Protein AF-A0A6S8DNV7-F1 (afdb_monomer_lite)

Sequence (178 aa):
MFSSLCDDELKSIFLWLHGGDILKILNFSKSINKKIKHSSSVNMIIEYAQEERRFKNTIQYNEKQRRNNNSENILDFVPNFTDKEFWIYLLSRVHGSCALKYATEELKSDREIVSIAVRNYAYNLEYAADEFKSDHEIVLIAMKKNGYVLQDASVEAPALFTAIADAALKKLDKFNPQ

Secondary structure (DSSP, 8-state):
--S---HHHHHHHHHHGGGS-HHHHHHHHHHHHHHSTT-HHHHHHHHHHHHHHHHHHHHHHHHHHHHTT----GGGGS-----HHHHHHHHHH--SS-GGGGS-HHHHT-HHHHHHHHHH-GGGGGGS-HHHHT-HHHHHHHHHHTT--EETTEE---HHHHHHHHHHHHHHHTT---

Radius of gyration: 20.17 Å; chains: 1; bounding box: 38×44×68 Å

Organism: NCBI:txid44058

Structure (mmCIF, N/CA/C/O backbone):
data_AF-A0A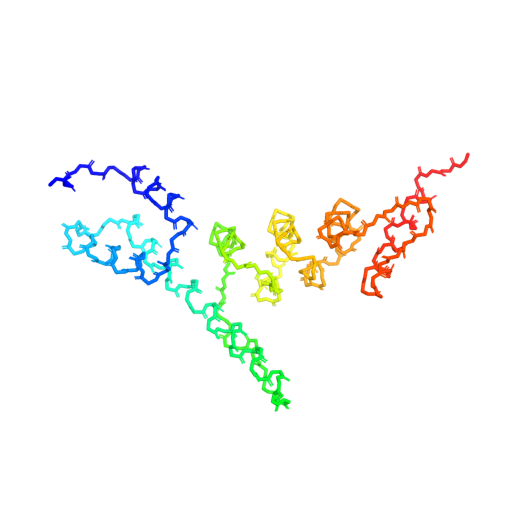6S8DNV7-F1
#
_entry.id   AF-A0A6S8DNV7-F1
#
loop_
_atom_site.group_PDB
_atom_site.id
_atom_site.type_symbol
_atom_site.label_atom_id
_atom_site.label_alt_id
_atom_site.label_comp_id
_atom_site.label_asym_id
_atom_site.label_entity_id
_atom_site.label_seq_id
_atom_site.pdbx_PDB_ins_code
_atom_site.Cartn_x
_atom_site.Cartn_y
_atom_site.Cartn_z
_atom_site.occupancy
_atom_site.B_iso_or_equiv
_atom_site.auth_seq_id
_atom_site.auth_comp_id
_atom_site.auth_asym_id
_atom_site.auth_atom_id
_atom_site.pdbx_PDB_model_num
ATOM 1 N N . MET A 1 1 ? -10.500 21.976 30.565 1.00 38.72 1 MET A N 1
ATOM 2 C CA . MET A 1 1 ? -10.202 22.759 29.349 1.00 38.72 1 MET A CA 1
ATOM 3 C C . MET A 1 1 ? -10.503 22.010 28.037 1.00 38.72 1 MET A C 1
ATOM 5 O O . MET A 1 1 ? -10.033 22.454 27.010 1.00 38.72 1 MET A O 1
ATOM 9 N N . PHE A 1 2 ? -11.301 20.925 28.018 1.00 37.28 2 PHE A N 1
ATOM 10 C CA . PHE A 1 2 ? -11.593 20.169 26.776 1.00 37.28 2 PHE A CA 1
ATOM 11 C C . PHE A 1 2 ? -13.072 19.764 26.642 1.00 37.28 2 PHE A C 1
ATOM 13 O O . PHE A 1 2 ? -13.380 18.685 26.153 1.00 37.28 2 PHE A O 1
ATOM 20 N N . SER A 1 3 ? -14.002 20.588 27.129 1.00 38.78 3 SER A N 1
ATOM 21 C CA . SER A 1 3 ? -15.444 20.288 27.084 1.00 38.78 3 SER A CA 1
ATOM 22 C C . SER A 1 3 ? -16.150 20.810 25.826 1.00 38.78 3 SER A C 1
ATOM 24 O O . SER A 1 3 ? -17.369 20.918 25.836 1.00 38.78 3 SER A O 1
ATOM 26 N N . SER A 1 4 ? -15.420 21.162 24.765 1.00 46.31 4 SER A N 1
ATOM 27 C CA . SER A 1 4 ? -16.026 21.734 23.554 1.00 46.31 4 SER A CA 1
ATOM 28 C C . SER A 1 4 ? -15.326 21.366 22.249 1.00 46.31 4 SER A C 1
ATOM 30 O O . SER A 1 4 ? -15.606 22.019 21.252 1.00 46.31 4 SER A O 1
ATOM 32 N N . LEU A 1 5 ? -14.415 20.382 22.241 1.00 53.88 5 LEU A N 1
ATOM 33 C CA . LEU A 1 5 ? -13.728 20.021 20.999 1.00 53.88 5 LEU A CA 1
ATOM 34 C C . LEU A 1 5 ? -14.752 19.454 20.010 1.00 53.88 5 LEU A C 1
ATOM 36 O O . LEU A 1 5 ? -15.305 18.382 20.269 1.00 53.88 5 LEU A O 1
ATOM 40 N N . CYS A 1 6 ? -15.039 20.179 18.928 1.00 55.44 6 CYS A N 1
ATOM 41 C CA . CYS A 1 6 ? -15.938 19.683 17.887 1.00 55.44 6 CYS A CA 1
ATOM 42 C C . CYS A 1 6 ? -15.230 18.593 17.061 1.00 55.44 6 CYS A C 1
ATOM 44 O O . CYS A 1 6 ? -14.000 18.480 17.078 1.00 55.44 6 CYS A O 1
ATOM 46 N N . ASP A 1 7 ? -15.992 17.767 16.342 1.00 58.31 7 ASP A N 1
ATOM 47 C CA . ASP A 1 7 ? -15.432 16.655 15.562 1.00 58.31 7 ASP A CA 1
ATOM 48 C C . ASP A 1 7 ? -14.376 17.109 14.529 1.00 58.31 7 ASP A C 1
ATOM 50 O O . ASP A 1 7 ? -13.427 16.371 14.259 1.00 58.31 7 ASP A O 1
ATOM 54 N N . ASP A 1 8 ? -14.454 18.347 14.029 1.00 55.44 8 ASP A N 1
ATOM 55 C CA . ASP A 1 8 ? -13.462 18.916 13.105 1.00 55.44 8 ASP A CA 1
ATOM 56 C C . ASP A 1 8 ? -12.142 19.301 13.794 1.00 55.44 8 ASP A C 1
ATOM 58 O O . ASP A 1 8 ? -11.063 19.177 13.205 1.00 55.44 8 ASP A O 1
ATOM 62 N N . GLU A 1 9 ? -12.184 19.697 15.068 1.00 58.50 9 GLU A N 1
ATOM 63 C CA . GLU A 1 9 ? -10.977 19.937 15.865 1.00 58.50 9 GLU A CA 1
ATOM 64 C C . GLU A 1 9 ? -10.287 18.610 16.211 1.00 58.50 9 GLU A C 1
ATOM 66 O O . GLU A 1 9 ? -9.060 18.532 16.189 1.00 58.50 9 GLU A O 1
ATOM 71 N N . LEU A 1 10 ? -11.051 17.534 16.438 1.00 59.94 10 LEU A N 1
ATOM 72 C CA . LEU A 1 10 ? -10.502 16.183 16.612 1.00 59.94 10 LEU A CA 1
ATOM 73 C C . LEU A 1 10 ? -9.906 15.626 15.313 1.00 59.94 10 LEU A C 1
ATOM 75 O O . LEU A 1 10 ? -8.829 15.029 15.363 1.00 59.94 10 LEU A O 1
ATOM 79 N N . LYS A 1 11 ? -10.531 15.878 14.154 1.00 56.91 11 LYS A N 1
ATOM 80 C CA . LYS A 1 11 ? -9.940 15.592 12.833 1.00 56.91 11 LYS A CA 1
ATOM 81 C C . LYS A 1 11 ? -8.667 16.400 12.585 1.00 56.91 11 LYS A C 1
ATOM 83 O O . LYS A 1 11 ? -7.702 15.866 12.051 1.00 56.91 11 LYS A O 1
ATOM 88 N N . SER A 1 12 ? -8.622 17.656 13.020 1.00 55.56 12 SER A N 1
ATOM 89 C CA . SER A 1 12 ? -7.429 18.504 12.903 1.00 55.56 12 SER A CA 1
ATOM 90 C C . SER A 1 12 ? -6.305 18.050 13.840 1.00 55.56 12 SER A C 1
ATOM 92 O O . SER A 1 12 ? -5.139 18.050 13.451 1.00 55.56 12 SER A O 1
ATOM 94 N N . ILE A 1 13 ? -6.638 17.586 15.048 1.00 58.22 13 ILE A N 1
ATOM 95 C CA . ILE A 1 13 ? -5.688 16.945 15.968 1.00 58.22 13 ILE A CA 1
ATOM 96 C C . ILE A 1 13 ? -5.197 15.617 15.383 1.00 58.22 13 ILE A C 1
ATOM 98 O O . ILE A 1 13 ? -4.009 15.330 15.462 1.00 58.22 13 ILE A O 1
ATOM 102 N N . PHE A 1 14 ? -6.069 14.826 14.756 1.00 57.41 14 PHE A N 1
ATOM 103 C CA . PHE A 1 14 ? -5.688 13.618 14.024 1.00 57.41 14 PHE A CA 1
ATOM 104 C C . PHE A 1 14 ? -4.731 13.936 12.867 1.00 57.41 14 PHE A C 1
ATOM 106 O O . PHE A 1 14 ? -3.688 13.289 12.754 1.00 57.41 14 PHE A O 1
ATOM 113 N N . LEU A 1 15 ? -5.017 14.996 12.101 1.00 54.34 15 LEU A N 1
ATOM 114 C CA . LEU A 1 15 ? -4.149 15.492 11.035 1.00 54.34 15 LEU A CA 1
ATOM 115 C C . LEU A 1 15 ? -2.780 15.949 11.569 1.00 54.34 15 LEU A C 1
ATOM 117 O O . LEU A 1 15 ? -1.735 15.620 11.012 1.00 54.34 15 LEU A O 1
ATOM 121 N N . TRP A 1 16 ? -2.771 16.657 12.698 1.00 54.91 16 TRP A N 1
ATOM 122 C CA . TRP A 1 16 ? -1.558 17.104 13.388 1.00 54.91 16 TRP A CA 1
ATOM 123 C C . TRP A 1 16 ? -0.749 15.936 13.979 1.00 54.91 16 TRP A C 1
ATOM 125 O O . TRP A 1 16 ? 0.484 15.941 13.974 1.00 54.91 16 TRP A O 1
ATOM 135 N N . LEU A 1 17 ? -1.431 14.882 14.430 1.00 56.16 17 LEU A N 1
ATOM 136 C CA . LEU A 1 17 ? -0.824 13.649 14.925 1.00 56.16 17 LEU A CA 1
ATOM 137 C C . LEU A 1 17 ? -0.277 12.745 13.808 1.00 56.16 17 L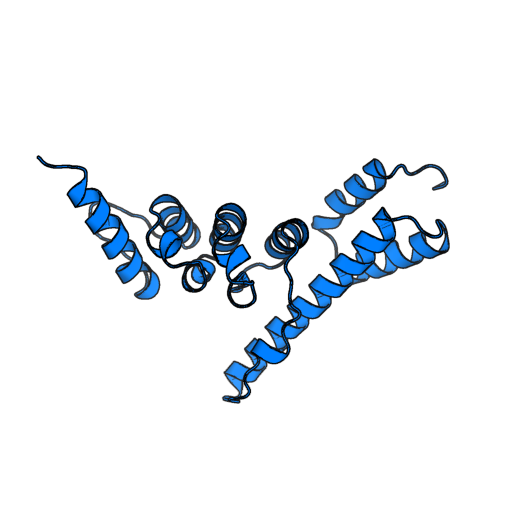EU A C 1
ATOM 139 O O . LEU A 1 17 ? 0.395 11.766 14.136 1.00 56.16 17 LEU A O 1
ATOM 143 N N . HIS A 1 18 ? -0.455 13.062 12.516 1.00 53.03 18 HIS A N 1
ATOM 144 C CA . HIS A 1 18 ? 0.167 12.300 11.421 1.00 53.03 18 HIS A CA 1
ATOM 145 C C . HIS A 1 18 ? 1.704 12.225 11.517 1.00 53.03 18 HIS A C 1
ATOM 147 O O . HIS A 1 18 ? 2.298 11.284 10.986 1.00 53.03 18 HIS A O 1
ATOM 153 N N . GLY A 1 19 ? 2.353 13.124 12.270 1.00 55.84 19 GLY A N 1
ATOM 154 C CA . GLY A 1 19 ? 3.785 13.049 12.601 1.00 55.84 19 GLY A CA 1
ATOM 155 C C . GLY A 1 19 ? 4.138 12.305 13.903 1.00 55.84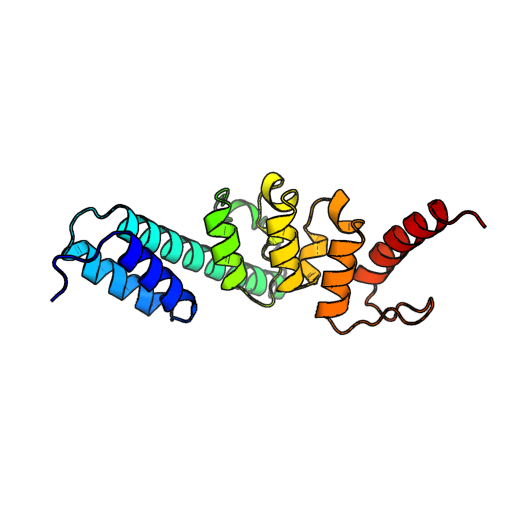 19 GLY A C 1
ATOM 156 O O . GLY A 1 19 ? 5.313 12.184 14.239 1.00 55.84 19 GLY A O 1
ATOM 157 N N . GLY A 1 20 ? 3.152 11.826 14.668 1.00 62.16 20 GLY A N 1
ATOM 158 C CA . GLY A 1 20 ? 3.321 11.323 16.036 1.00 62.16 20 GLY A CA 1
ATOM 159 C C . GLY A 1 20 ? 3.603 9.819 16.165 1.00 62.16 20 GLY A C 1
ATOM 160 O O . GLY A 1 20 ? 3.314 9.011 15.280 1.00 62.16 20 GLY A O 1
ATOM 161 N N . ASP A 1 21 ? 4.157 9.429 17.314 1.00 73.00 21 ASP A N 1
ATOM 162 C CA . ASP A 1 21 ? 4.328 8.034 17.746 1.00 73.00 21 ASP A CA 1
ATOM 163 C C . ASP A 1 21 ? 2.957 7.376 17.995 1.00 73.00 21 ASP A C 1
ATOM 165 O O . ASP A 1 21 ? 2.154 7.876 18.787 1.00 73.00 21 ASP A O 1
ATOM 169 N N . ILE A 1 22 ? 2.702 6.235 17.347 1.00 71.12 22 ILE A N 1
ATOM 170 C CA . ILE A 1 22 ? 1.423 5.512 17.408 1.00 71.12 22 ILE A CA 1
ATOM 171 C C . ILE A 1 22 ? 1.014 5.129 18.838 1.00 71.12 22 ILE A C 1
ATOM 173 O O . ILE A 1 22 ? -0.170 5.146 19.174 1.00 71.12 22 ILE A O 1
ATOM 177 N N . LEU A 1 23 ? 1.979 4.831 19.715 1.00 71.75 23 LEU A N 1
ATOM 178 C CA . LEU A 1 23 ? 1.702 4.504 21.113 1.00 71.75 23 LEU A CA 1
ATOM 179 C C . LEU A 1 23 ? 1.259 5.745 21.885 1.00 71.75 23 LEU A C 1
ATOM 181 O O . LEU A 1 23 ? 0.361 5.658 22.725 1.00 71.75 23 LEU A O 1
ATOM 185 N N . LYS A 1 24 ? 1.838 6.910 21.572 1.00 74.38 24 LYS A N 1
ATOM 186 C CA . LYS A 1 24 ? 1.404 8.189 22.149 1.00 74.38 24 LYS A CA 1
ATOM 187 C C . LYS A 1 24 ? -0.005 8.541 21.684 1.00 74.38 24 LYS A C 1
ATOM 189 O O . LYS A 1 24 ? -0.815 8.923 22.524 1.00 74.38 24 LYS A O 1
ATOM 194 N N . ILE A 1 25 ? -0.314 8.330 20.402 1.00 72.31 25 ILE A N 1
ATOM 195 C CA . ILE A 1 25 ? -1.659 8.529 19.838 1.00 72.31 25 ILE A CA 1
ATOM 196 C C . ILE A 1 25 ? -2.666 7.614 20.543 1.00 72.31 25 ILE A C 1
ATOM 198 O O . ILE A 1 25 ? -3.648 8.101 21.093 1.00 72.31 25 ILE A O 1
ATOM 202 N N . LEU A 1 26 ? -2.393 6.308 20.631 1.00 72.81 26 LEU A N 1
ATOM 203 C CA . LEU A 1 26 ? -3.275 5.350 21.308 1.00 72.81 26 LEU A CA 1
ATOM 204 C C . LEU A 1 26 ? -3.521 5.714 22.776 1.00 72.81 26 LEU A C 1
ATOM 206 O O . LEU A 1 26 ? -4.661 5.669 23.241 1.00 72.81 26 LEU A O 1
ATOM 210 N N . ASN A 1 27 ? -2.467 6.068 23.516 1.00 78.25 27 ASN A N 1
ATOM 211 C CA . ASN A 1 27 ? -2.583 6.437 24.926 1.00 78.25 27 ASN A CA 1
ATOM 212 C C . ASN A 1 27 ? -3.384 7.733 25.106 1.00 78.25 27 ASN A C 1
ATOM 214 O O . ASN A 1 27 ? -4.238 7.815 25.994 1.00 78.25 27 ASN A O 1
ATOM 218 N N . PHE A 1 28 ? -3.145 8.722 24.246 1.00 75.69 28 PHE A N 1
ATOM 219 C CA . PHE A 1 28 ? -3.868 9.987 24.244 1.00 75.69 28 PHE A CA 1
ATOM 220 C C . PHE A 1 28 ? -5.351 9.793 23.901 1.00 75.69 28 PHE A C 1
ATOM 222 O O . PHE A 1 28 ? -6.209 10.187 24.693 1.00 75.69 28 PHE A O 1
ATOM 229 N N . SER A 1 29 ? -5.664 9.099 22.805 1.00 72.62 29 SER A N 1
ATOM 230 C CA . SER A 1 29 ? -7.042 8.836 22.373 1.00 72.62 29 SER A CA 1
ATOM 231 C C . SER A 1 29 ? -7.823 8.022 23.404 1.00 72.62 29 SER A C 1
ATOM 233 O O . SER A 1 29 ? -8.967 8.356 23.702 1.00 72.62 29 SER A O 1
ATOM 235 N N . LYS A 1 30 ? -7.207 7.019 24.051 1.00 76.94 30 LYS A N 1
ATOM 236 C CA . LYS A 1 30 ? -7.836 6.284 25.168 1.00 76.94 30 LYS A CA 1
ATOM 237 C C . LYS A 1 30 ? -8.122 7.183 26.375 1.00 76.94 30 LYS A C 1
ATOM 239 O O . LYS A 1 30 ? -9.176 7.056 27.000 1.00 76.94 30 LYS A O 1
ATOM 244 N N . SER A 1 31 ? -7.202 8.093 26.701 1.00 77.94 31 SER A N 1
ATOM 245 C CA . SER A 1 31 ? -7.374 9.065 27.789 1.00 77.94 31 SER A CA 1
ATOM 246 C C . SER A 1 31 ? -8.522 10.042 27.506 1.00 77.94 31 SER A C 1
ATOM 248 O O . SER A 1 31 ? -9.302 10.348 28.412 1.00 77.94 31 SER A O 1
ATOM 250 N N . ILE A 1 32 ? -8.675 10.479 26.249 1.00 70.44 32 ILE A N 1
ATOM 251 C CA . ILE A 1 32 ? -9.802 11.312 25.807 1.00 70.44 32 ILE A CA 1
ATOM 252 C C . ILE A 1 32 ? -11.113 10.522 25.796 1.00 70.44 32 ILE A C 1
ATOM 254 O O . ILE A 1 32 ? -12.087 11.017 26.355 1.00 70.44 32 ILE A O 1
ATOM 258 N N . ASN A 1 33 ? -11.150 9.296 25.261 1.00 71.06 33 ASN A N 1
ATOM 259 C CA . ASN A 1 33 ? -12.378 8.484 25.184 1.00 71.06 33 ASN A CA 1
ATOM 260 C C . ASN A 1 33 ? -12.988 8.214 26.573 1.00 71.06 33 ASN A C 1
ATOM 262 O O . ASN A 1 33 ? -14.202 8.170 26.751 1.00 71.06 33 ASN A O 1
ATOM 266 N N . LYS A 1 34 ? -12.141 8.099 27.607 1.00 74.25 34 LYS A N 1
ATOM 267 C CA . LYS A 1 34 ? -12.599 7.976 29.001 1.00 74.25 34 LYS A CA 1
ATOM 268 C C . LYS A 1 34 ? -13.325 9.235 29.504 1.00 74.25 34 LYS A C 1
ATOM 270 O O . LYS A 1 34 ? -14.170 9.131 30.391 1.00 74.25 34 LYS A O 1
ATOM 275 N N . LYS A 1 35 ? -12.969 10.412 28.982 1.00 74.19 35 LYS A N 1
ATOM 276 C CA . LYS A 1 35 ? -13.512 11.721 29.385 1.00 74.19 35 LYS A CA 1
ATOM 277 C C . LYS A 1 35 ? -14.705 12.143 28.529 1.00 74.19 35 LYS A C 1
ATOM 279 O O . LYS A 1 35 ? -15.667 12.678 29.067 1.00 74.19 35 LYS A O 1
ATOM 284 N N . ILE A 1 36 ? -14.639 11.889 27.227 1.00 66.06 36 ILE A N 1
ATOM 285 C CA . ILE A 1 36 ? -15.678 12.180 26.238 1.00 66.06 36 ILE A CA 1
ATOM 286 C C . ILE A 1 36 ? -16.229 10.827 25.790 1.00 66.06 36 ILE A C 1
ATOM 288 O O . ILE A 1 36 ? -15.756 10.242 24.817 1.00 66.06 36 ILE A O 1
ATOM 292 N N . LYS A 1 37 ? -17.164 10.279 26.572 1.00 62.16 37 LYS A N 1
ATOM 293 C CA . LYS A 1 37 ? -17.731 8.955 26.298 1.00 62.16 37 LYS A CA 1
ATOM 294 C C . LYS A 1 37 ? -18.395 8.947 24.915 1.00 62.16 37 LYS A C 1
ATOM 296 O O . LYS A 1 37 ? -19.272 9.767 24.667 1.00 62.16 37 LYS A O 1
ATOM 301 N N . HIS A 1 38 ? -18.028 7.975 24.079 1.00 61.47 38 HIS A N 1
ATOM 302 C CA . HIS A 1 38 ? -18.699 7.646 22.812 1.00 61.47 38 HIS A CA 1
ATOM 303 C C . HIS A 1 38 ? -18.592 8.689 21.685 1.00 61.47 38 HIS A C 1
ATOM 305 O O . HIS A 1 38 ? -19.483 8.762 20.844 1.00 61.47 38 HIS A O 1
ATOM 311 N N . SER A 1 39 ? -17.501 9.460 21.604 1.00 69.75 39 SER A N 1
ATOM 312 C CA . SER A 1 39 ? -17.226 10.203 20.363 1.00 69.75 39 SER A CA 1
ATOM 313 C C . SER A 1 39 ? -16.871 9.219 19.241 1.00 69.75 39 SER A C 1
ATOM 315 O O . SER A 1 39 ? -15.869 8.502 19.334 1.00 69.75 39 SER A O 1
ATOM 317 N N . SER A 1 40 ? -17.680 9.198 18.177 1.00 69.12 40 SER A N 1
ATOM 318 C CA . SER A 1 40 ? -17.438 8.389 16.973 1.00 69.12 40 SER A CA 1
ATOM 319 C C . SER A 1 40 ? -16.055 8.664 16.380 1.00 69.12 40 SER A C 1
ATOM 321 O O . SER A 1 40 ? -15.334 7.730 16.036 1.00 69.12 40 SER A O 1
ATOM 323 N N . SER A 1 41 ? -15.635 9.930 16.377 1.00 67.62 41 SER A N 1
ATOM 324 C CA . SER A 1 41 ? -14.313 10.363 15.917 1.00 67.62 41 SER A CA 1
ATOM 325 C C . SER A 1 41 ? -13.178 9.763 16.754 1.00 67.62 41 SER A C 1
ATOM 327 O O . SER A 1 41 ? -12.193 9.269 16.213 1.00 67.62 41 SER A O 1
ATOM 329 N N . VAL A 1 42 ? -13.309 9.740 18.086 1.00 68.62 42 VAL A N 1
ATOM 330 C CA . VAL A 1 42 ? -12.280 9.155 18.968 1.00 68.62 42 VAL A CA 1
ATOM 331 C C . VAL A 1 42 ? -12.200 7.634 18.809 1.00 68.62 42 VAL A C 1
ATOM 333 O O . VAL A 1 42 ? -11.099 7.079 18.844 1.00 68.62 42 VAL A O 1
ATOM 336 N N . ASN A 1 43 ? -13.335 6.958 18.611 1.00 72.81 43 ASN A N 1
ATOM 337 C CA . ASN A 1 43 ? -13.361 5.516 18.354 1.00 72.81 43 ASN A CA 1
ATOM 338 C C . ASN A 1 43 ? -12.673 5.171 17.028 1.00 72.81 43 ASN A C 1
ATOM 340 O O . ASN A 1 43 ? -11.795 4.310 17.027 1.00 72.81 43 ASN A O 1
ATOM 344 N N . MET A 1 44 ? -12.964 5.918 15.959 1.00 70.44 44 MET A N 1
ATOM 345 C CA . MET A 1 44 ? -12.309 5.761 14.657 1.00 70.44 44 MET A CA 1
ATOM 346 C C . MET A 1 44 ? -10.781 5.891 14.768 1.00 70.44 44 MET A C 1
ATOM 348 O O . MET A 1 44 ? -10.045 5.050 14.262 1.00 70.44 44 MET A O 1
ATOM 352 N N . ILE A 1 45 ? -10.275 6.884 15.514 1.00 70.38 45 ILE A N 1
ATOM 353 C CA . ILE A 1 45 ? -8.824 7.056 15.730 1.00 70.38 45 ILE A CA 1
ATOM 354 C C . ILE A 1 45 ? -8.221 5.855 16.470 1.00 70.38 45 ILE A C 1
ATOM 356 O O . ILE A 1 45 ? -7.111 5.416 16.159 1.00 70.38 45 ILE A O 1
ATOM 360 N N . ILE A 1 46 ? -8.920 5.338 17.484 1.00 72.69 46 ILE A N 1
ATOM 361 C CA . ILE A 1 46 ? -8.463 4.168 18.239 1.00 72.69 46 ILE A CA 1
ATOM 362 C C . ILE A 1 46 ? -8.413 2.937 17.330 1.00 72.69 46 ILE A C 1
ATOM 364 O O . ILE A 1 46 ? -7.432 2.197 17.401 1.00 72.69 46 ILE A O 1
ATOM 368 N N . GLU A 1 47 ? -9.432 2.728 16.500 1.00 75.12 47 GLU A N 1
ATOM 369 C CA . GLU A 1 47 ? -9.498 1.633 15.530 1.00 75.12 47 GLU A CA 1
ATOM 370 C C . GLU A 1 47 ? -8.357 1.744 14.512 1.00 75.12 47 GLU A C 1
ATOM 372 O O . GLU A 1 47 ? -7.550 0.823 14.403 1.00 75.12 47 GLU A O 1
ATOM 377 N N . TYR A 1 48 ? -8.173 2.908 13.883 1.00 75.81 48 TYR A N 1
ATOM 378 C CA . TYR A 1 48 ? -7.114 3.129 12.890 1.00 75.81 48 TYR A CA 1
ATOM 379 C C . TYR A 1 48 ? -5.719 2.898 13.479 1.00 75.81 48 TYR A C 1
ATOM 381 O O . TYR A 1 48 ? -4.876 2.240 12.869 1.00 75.81 48 TYR A O 1
ATOM 389 N N . ALA A 1 49 ? -5.465 3.374 14.698 1.00 73.31 49 ALA A N 1
ATOM 390 C CA . ALA A 1 49 ? -4.174 3.171 15.346 1.00 73.31 49 ALA A CA 1
ATOM 391 C C . ALA A 1 49 ? -3.950 1.710 15.796 1.00 73.31 49 ALA A C 1
ATOM 393 O O . ALA A 1 49 ? -2.808 1.250 15.888 1.00 73.31 49 ALA A O 1
ATOM 394 N N . GLN A 1 50 ? -5.012 0.952 16.084 1.00 77.94 50 GLN A N 1
ATOM 395 C CA . GLN A 1 50 ? -4.897 -0.489 16.327 1.00 77.94 50 GLN A CA 1
ATOM 396 C C . GLN A 1 50 ? -4.585 -1.244 15.036 1.00 77.94 50 GLN A C 1
ATOM 398 O O . GLN A 1 50 ? -3.696 -2.100 15.040 1.00 77.94 50 GLN A O 1
ATOM 403 N N . GLU A 1 51 ? -5.261 -0.896 13.946 1.00 76.31 51 GLU A N 1
ATOM 404 C CA . GLU A 1 51 ? -5.057 -1.511 12.640 1.00 76.31 51 GLU A CA 1
ATOM 405 C C . GLU A 1 51 ? -3.673 -1.187 12.054 1.00 76.31 51 GLU A C 1
ATOM 407 O O . GLU A 1 51 ? -2.972 -2.101 11.619 1.00 76.31 51 GLU A O 1
ATOM 412 N N . GLU A 1 52 ? -3.179 0.055 12.162 1.00 75.81 52 GLU A N 1
ATOM 413 C CA . GLU A 1 52 ? -1.798 0.398 11.769 1.00 75.81 52 GLU A CA 1
ATOM 414 C C . GLU A 1 52 ? -0.778 -0.429 12.575 1.00 75.81 52 GLU A C 1
ATOM 416 O O . GLU A 1 52 ? 0.201 -0.939 12.019 1.00 75.81 52 GLU A O 1
ATOM 421 N N . ARG A 1 53 ? -1.002 -0.622 13.884 1.00 78.19 53 ARG A N 1
ATOM 422 C CA . ARG A 1 53 ? -0.128 -1.463 14.718 1.00 78.19 53 ARG A CA 1
ATOM 423 C C . ARG A 1 53 ? -0.149 -2.924 14.268 1.00 78.19 53 ARG A C 1
ATOM 425 O O . ARG A 1 53 ? 0.914 -3.543 14.199 1.00 78.19 53 ARG A O 1
ATOM 432 N N . ARG A 1 54 ? -1.332 -3.479 13.987 1.00 77.25 54 ARG A N 1
ATOM 433 C CA . ARG A 1 54 ? -1.484 -4.851 13.476 1.00 77.25 54 ARG A CA 1
ATOM 434 C C . ARG A 1 54 ? -0.743 -5.012 12.155 1.00 77.25 54 ARG A C 1
ATOM 436 O O . ARG A 1 54 ? 0.091 -5.904 12.049 1.00 77.25 54 ARG A O 1
ATOM 443 N N . PHE A 1 55 ? -0.950 -4.093 11.217 1.00 76.50 55 PHE A N 1
ATOM 444 C CA . PHE A 1 55 ? -0.295 -4.109 9.914 1.00 76.50 55 PHE A CA 1
ATOM 445 C C . PHE A 1 55 ? 1.236 -4.074 10.015 1.00 76.50 55 PHE A C 1
ATOM 447 O O . PHE A 1 55 ? 1.920 -4.892 9.398 1.00 76.50 55 PHE A O 1
ATOM 454 N N . LYS A 1 56 ? 1.797 -3.181 10.844 1.00 77.38 56 LYS A N 1
ATOM 455 C CA . LYS A 1 56 ? 3.253 -3.107 11.061 1.00 77.38 56 LYS A CA 1
ATOM 456 C C . LYS A 1 56 ? 3.821 -4.397 11.648 1.00 77.38 56 LYS A C 1
ATOM 458 O O . LYS A 1 56 ? 4.873 -4.851 11.202 1.00 77.38 56 LYS A O 1
ATOM 463 N N . ASN A 1 57 ? 3.119 -5.004 12.605 1.00 78.88 57 ASN A N 1
ATOM 464 C CA . ASN A 1 57 ? 3.521 -6.294 13.163 1.00 78.88 57 ASN A CA 1
ATOM 465 C C . ASN A 1 57 ? 3.505 -7.393 12.092 1.00 78.88 57 ASN A C 1
ATOM 467 O O . ASN A 1 57 ? 4.433 -8.199 12.050 1.00 78.88 57 ASN A O 1
ATOM 471 N N . THR A 1 58 ? 2.498 -7.400 11.214 1.00 74.50 58 THR A N 1
ATOM 472 C CA . THR A 1 58 ? 2.417 -8.336 10.087 1.00 74.50 58 THR A CA 1
ATOM 473 C C . THR A 1 58 ? 3.599 -8.157 9.137 1.00 74.50 58 THR A C 1
ATOM 475 O O . THR A 1 58 ? 4.286 -9.132 8.848 1.00 74.50 58 THR A O 1
ATOM 478 N N . ILE A 1 59 ? 3.924 -6.926 8.719 1.00 75.12 59 ILE A N 1
ATOM 479 C CA . ILE A 1 59 ? 5.111 -6.670 7.880 1.00 75.12 59 ILE A CA 1
ATOM 480 C C . ILE A 1 59 ? 6.381 -7.184 8.564 1.00 75.12 59 ILE A C 1
ATOM 482 O O . ILE A 1 59 ? 7.137 -7.945 7.961 1.00 75.12 59 ILE A O 1
ATOM 486 N N . GLN A 1 60 ? 6.597 -6.810 9.826 1.00 77.31 60 GLN A N 1
ATOM 487 C CA . GLN A 1 60 ? 7.796 -7.189 10.571 1.00 77.31 60 GLN A CA 1
ATOM 488 C C . GLN A 1 60 ? 7.924 -8.711 10.722 1.00 77.31 60 GLN A C 1
ATOM 490 O O . GLN A 1 60 ? 9.013 -9.269 10.561 1.00 77.31 60 GLN A O 1
ATOM 495 N N . TYR A 1 61 ? 6.818 -9.391 11.031 1.00 72.94 61 TYR A N 1
ATOM 496 C CA . TYR A 1 61 ? 6.771 -10.846 11.105 1.00 72.94 61 TYR A CA 1
ATOM 497 C C . TYR A 1 61 ? 7.146 -11.466 9.754 1.00 72.94 61 TYR A C 1
ATOM 499 O O . TYR A 1 61 ? 8.021 -12.328 9.697 1.00 72.94 61 TYR A O 1
ATOM 507 N N . ASN A 1 62 ? 6.583 -10.961 8.657 1.00 67.81 62 ASN A N 1
ATOM 508 C CA . ASN A 1 62 ? 6.806 -11.492 7.312 1.00 67.81 62 ASN A CA 1
ATOM 509 C C . ASN A 1 62 ? 8.247 -11.305 6.837 1.00 67.81 62 ASN A C 1
ATOM 511 O O . ASN A 1 62 ? 8.835 -12.217 6.252 1.00 67.81 62 ASN A O 1
ATOM 515 N N . GLU A 1 63 ? 8.846 -10.148 7.117 1.00 70.44 63 GLU A N 1
ATOM 516 C CA . GLU A 1 63 ? 10.261 -9.896 6.840 1.00 70.44 63 GLU A CA 1
ATOM 517 C C . GLU A 1 63 ? 11.170 -10.840 7.634 1.00 70.44 63 GLU A C 1
ATOM 519 O O . GLU A 1 63 ? 12.157 -11.349 7.096 1.00 70.44 63 GLU A O 1
ATOM 524 N N . LYS A 1 64 ? 10.819 -11.132 8.893 1.00 71.50 64 LYS A N 1
ATOM 525 C CA . LYS A 1 64 ? 11.543 -12.101 9.723 1.00 71.50 64 LYS A CA 1
ATOM 526 C C . LYS A 1 64 ? 11.403 -13.529 9.185 1.00 71.50 64 LYS A C 1
ATOM 528 O O . LYS A 1 64 ? 12.397 -14.245 9.144 1.00 71.50 64 LYS A O 1
ATOM 533 N N . GLN A 1 65 ? 10.215 -13.934 8.732 1.00 65.50 65 GLN A N 1
ATOM 534 C CA . GLN A 1 65 ? 10.003 -15.279 8.184 1.00 65.50 65 GLN A CA 1
ATOM 535 C C . GLN A 1 65 ? 10.685 -15.486 6.828 1.00 65.50 65 GLN A C 1
ATOM 537 O O . GLN A 1 65 ? 11.271 -16.545 6.609 1.00 65.50 65 GLN A O 1
ATOM 542 N N . ARG A 1 66 ? 10.724 -14.464 5.955 1.00 61.16 66 ARG A N 1
ATOM 543 C CA . ARG A 1 66 ? 11.521 -14.514 4.712 1.00 61.16 66 ARG A CA 1
ATOM 544 C C . ARG A 1 66 ? 13.002 -14.762 4.984 1.00 61.16 66 ARG A C 1
ATOM 546 O O . ARG A 1 66 ? 13.637 -15.476 4.220 1.00 61.16 66 ARG A O 1
ATOM 553 N N . ARG A 1 67 ? 13.550 -14.197 6.065 1.00 61.25 67 ARG A N 1
ATOM 554 C CA . ARG A 1 67 ? 14.940 -14.457 6.481 1.00 61.25 67 ARG A CA 1
ATOM 555 C C . ARG A 1 67 ? 15.152 -15.887 6.988 1.00 61.25 67 ARG A C 1
ATOM 557 O O . ARG A 1 67 ? 16.281 -16.360 6.966 1.00 61.25 67 ARG A O 1
ATOM 564 N N . ASN A 1 68 ? 14.084 -16.568 7.400 1.00 64.81 68 ASN A N 1
ATOM 565 C CA . ASN A 1 68 ? 14.126 -17.897 8.004 1.00 64.81 68 ASN A CA 1
ATOM 566 C C . ASN A 1 68 ? 13.659 -19.028 7.060 1.00 64.81 68 ASN A C 1
ATOM 568 O O . ASN A 1 68 ? 13.536 -20.157 7.521 1.00 64.81 68 ASN A O 1
ATOM 572 N N . ASN A 1 69 ? 13.408 -18.762 5.766 1.00 58.25 69 ASN A N 1
ATOM 573 C CA . ASN A 1 69 ? 12.948 -19.751 4.768 1.00 58.25 69 ASN A CA 1
ATOM 574 C C . ASN A 1 69 ? 11.701 -20.569 5.176 1.00 58.25 69 ASN A C 1
ATOM 576 O O . ASN A 1 69 ? 11.524 -21.701 4.729 1.00 58.25 69 ASN A O 1
ATOM 580 N N . ASN A 1 70 ? 10.812 -20.003 5.996 1.00 57.91 70 ASN A N 1
ATOM 581 C CA . ASN A 1 70 ? 9.560 -20.669 6.358 1.00 57.91 70 ASN A CA 1
ATOM 582 C C . ASN A 1 70 ? 8.488 -20.453 5.276 1.00 57.91 70 ASN A C 1
ATOM 584 O O . ASN A 1 70 ? 8.268 -19.325 4.834 1.00 57.91 70 ASN A O 1
ATOM 588 N N . SER A 1 71 ? 7.830 -21.538 4.856 1.00 52.78 71 SER A N 1
ATOM 589 C CA . SER A 1 71 ? 6.901 -21.605 3.715 1.00 52.78 71 SER A CA 1
ATOM 590 C C . SER A 1 71 ? 5.414 -21.509 4.082 1.00 52.78 71 SER A C 1
ATOM 592 O O . SER A 1 71 ? 4.561 -21.822 3.253 1.00 52.78 71 SER A O 1
ATOM 594 N N . GLU A 1 72 ? 5.070 -21.089 5.302 1.00 57.38 72 GLU A N 1
ATOM 595 C CA . GLU A 1 72 ? 3.664 -20.895 5.677 1.00 57.38 72 GLU A CA 1
ATOM 596 C C . GLU A 1 72 ? 3.026 -19.771 4.841 1.00 57.38 72 GLU A C 1
ATOM 598 O O . GLU A 1 72 ? 3.640 -18.725 4.605 1.00 57.38 72 GLU A O 1
ATOM 603 N N . ASN A 1 73 ? 1.789 -19.988 4.371 1.00 54.62 73 ASN A N 1
ATOM 604 C CA . ASN A 1 73 ? 1.041 -19.007 3.585 1.00 54.62 73 ASN A CA 1
ATOM 605 C C . ASN A 1 73 ? 0.559 -17.864 4.486 1.00 54.62 73 ASN A C 1
ATOM 607 O O . ASN A 1 73 ? -0.553 -17.824 4.996 1.00 54.62 73 ASN A O 1
ATOM 611 N N . ILE A 1 74 ? 1.461 -16.917 4.685 1.00 51.94 74 ILE A N 1
ATOM 612 C CA . ILE A 1 74 ? 1.321 -15.738 5.533 1.00 51.94 74 ILE A CA 1
ATOM 613 C C . ILE A 1 74 ? 0.088 -14.873 5.202 1.00 51.94 74 ILE A C 1
ATOM 615 O O . ILE A 1 74 ? -0.371 -14.123 6.066 1.00 51.94 74 ILE A O 1
ATOM 619 N N . LEU A 1 75 ? -0.436 -14.941 3.971 1.00 52.94 75 LEU A N 1
ATOM 620 C CA . LEU A 1 75 ? -1.576 -14.128 3.535 1.00 52.94 75 LEU A CA 1
ATOM 621 C C . LEU A 1 75 ? -2.849 -14.409 4.347 1.00 52.94 75 LEU A C 1
ATOM 623 O O . LEU A 1 75 ? -3.656 -13.500 4.514 1.00 52.94 75 LEU A O 1
ATOM 627 N N . ASP A 1 76 ? -2.973 -15.599 4.937 1.00 54.72 76 ASP A N 1
ATOM 628 C CA . ASP A 1 76 ? -4.131 -15.992 5.748 1.00 54.72 76 ASP A CA 1
ATOM 629 C C . ASP A 1 76 ? -4.219 -15.222 7.084 1.00 54.72 76 ASP A C 1
ATOM 631 O O . ASP A 1 76 ? -5.283 -15.145 7.697 1.00 54.72 76 ASP A O 1
ATOM 635 N N . PHE A 1 77 ? -3.114 -14.611 7.534 1.00 55.91 77 PHE A N 1
ATOM 636 C CA . PHE A 1 77 ? -3.044 -13.831 8.779 1.00 55.91 77 PHE A CA 1
ATOM 637 C C . PHE A 1 77 ? -3.133 -12.317 8.561 1.00 55.91 77 PHE A C 1
ATOM 639 O O . PHE A 1 77 ? -3.024 -11.543 9.518 1.00 55.91 77 PHE A O 1
ATOM 646 N N . VAL A 1 78 ? -3.288 -11.875 7.313 1.00 57.94 78 VAL A N 1
ATOM 647 C CA . VAL A 1 78 ? -3.407 -10.458 6.975 1.00 57.94 78 VAL A CA 1
ATOM 648 C C . VAL A 1 78 ? -4.864 -10.047 7.198 1.00 57.94 78 VAL A C 1
ATOM 650 O O . VAL A 1 78 ? -5.751 -10.605 6.552 1.00 57.94 78 VAL A O 1
ATOM 653 N N . PRO A 1 79 ? -5.151 -9.090 8.098 1.00 62.91 79 PRO A N 1
ATOM 654 C CA . PRO A 1 79 ? -6.505 -8.570 8.229 1.00 62.91 79 PRO A CA 1
ATOM 655 C C . PRO A 1 79 ? -6.975 -7.997 6.886 1.00 62.91 79 PRO A C 1
ATOM 657 O O . PRO A 1 79 ? -6.205 -7.342 6.184 1.00 62.91 79 PRO A O 1
ATOM 660 N N . ASN A 1 80 ? -8.230 -8.249 6.513 1.00 68.00 80 ASN A N 1
ATOM 661 C CA . ASN A 1 80 ? -8.790 -7.703 5.281 1.00 68.00 80 ASN A CA 1
ATOM 662 C C . ASN A 1 80 ? -9.072 -6.204 5.464 1.00 68.00 80 ASN A C 1
ATOM 664 O O . ASN A 1 80 ? -10.084 -5.822 6.051 1.00 68.00 80 ASN A O 1
ATOM 668 N N . PHE A 1 81 ? -8.162 -5.360 4.984 1.00 70.88 81 PHE A N 1
ATOM 669 C CA . PHE A 1 81 ? -8.318 -3.910 4.999 1.00 70.88 81 PHE A CA 1
ATOM 670 C C . PHE A 1 81 ? -8.953 -3.462 3.681 1.00 70.88 81 PHE A C 1
ATOM 672 O O . PHE A 1 81 ? -8.274 -3.454 2.658 1.00 70.88 81 PHE A O 1
ATOM 679 N N . THR A 1 82 ? -10.228 -3.078 3.689 1.00 71.56 82 THR A N 1
ATOM 680 C CA . THR A 1 82 ? -10.933 -2.586 2.485 1.00 71.56 82 THR A CA 1
ATOM 681 C C . THR A 1 82 ? -11.155 -1.076 2.486 1.00 71.56 82 THR A C 1
ATOM 683 O O . THR A 1 82 ? -11.459 -0.502 1.448 1.00 71.56 82 THR A O 1
ATOM 686 N N . ASP A 1 83 ? -11.012 -0.417 3.636 1.00 81.62 83 ASP A N 1
ATOM 687 C CA . ASP A 1 83 ? -11.288 1.013 3.775 1.00 81.62 83 ASP A CA 1
ATOM 688 C C . ASP A 1 83 ? -10.218 1.862 3.068 1.00 81.62 83 ASP A C 1
ATOM 690 O O . ASP A 1 83 ? -9.044 1.871 3.448 1.00 81.62 83 ASP A O 1
ATOM 694 N N . LYS A 1 84 ? -10.636 2.591 2.031 1.00 82.44 84 LYS A N 1
ATOM 695 C CA . LYS A 1 84 ? -9.754 3.431 1.218 1.00 82.44 84 LYS A CA 1
ATOM 696 C C . LYS A 1 84 ? -9.107 4.565 2.023 1.00 82.44 84 LYS A C 1
ATOM 698 O O . LYS A 1 84 ? -7.917 4.825 1.840 1.00 82.44 84 LYS A O 1
ATOM 703 N N . GLU A 1 85 ? -9.844 5.229 2.914 1.00 80.25 85 GLU A N 1
ATOM 704 C CA . GLU A 1 85 ? -9.303 6.316 3.743 1.00 80.25 85 GLU A CA 1
ATOM 705 C C . GLU A 1 85 ? -8.245 5.786 4.711 1.00 80.25 85 GLU A C 1
ATOM 707 O O . GLU A 1 85 ? -7.177 6.389 4.866 1.00 80.25 85 GLU A O 1
ATOM 712 N N . PHE A 1 86 ? -8.501 4.622 5.313 1.00 79.19 86 PHE A N 1
ATOM 713 C CA . PHE A 1 86 ? -7.513 3.927 6.126 1.00 79.19 86 PHE A CA 1
ATOM 714 C C . PHE A 1 86 ? -6.267 3.568 5.310 1.00 79.19 86 PHE A C 1
ATOM 716 O O . PHE A 1 86 ? -5.153 3.735 5.803 1.00 79.19 86 PHE A O 1
ATOM 723 N N . TRP A 1 87 ? -6.413 3.131 4.056 1.00 83.69 87 TRP A N 1
ATOM 724 C CA . TRP A 1 87 ? -5.265 2.842 3.193 1.00 83.69 87 TRP A CA 1
ATOM 725 C C . TRP A 1 87 ? -4.451 4.082 2.834 1.00 83.69 87 TRP A C 1
ATOM 727 O O . TRP A 1 87 ? -3.222 4.035 2.897 1.00 83.69 87 TRP A O 1
ATOM 737 N N . ILE A 1 88 ? -5.098 5.207 2.525 1.00 82.88 88 ILE A N 1
ATOM 738 C CA . ILE A 1 88 ? -4.407 6.488 2.314 1.00 82.88 88 ILE A CA 1
ATOM 739 C C . ILE A 1 88 ? -3.627 6.875 3.578 1.00 82.88 88 ILE A C 1
ATOM 741 O O . ILE A 1 88 ? -2.432 7.189 3.508 1.00 82.88 88 ILE A O 1
ATOM 745 N N . TYR A 1 89 ? -4.272 6.782 4.744 1.00 79.81 89 TYR A N 1
ATOM 746 C CA . TYR A 1 89 ? -3.637 7.006 6.040 1.00 79.81 89 TYR A CA 1
ATOM 747 C C . TYR A 1 89 ? -2.431 6.081 6.253 1.00 79.81 89 TYR A C 1
ATOM 749 O O . TYR A 1 89 ? -1.334 6.552 6.560 1.00 79.81 89 TYR A O 1
ATOM 757 N N . LEU A 1 90 ? -2.602 4.778 6.043 1.00 80.31 90 LEU A N 1
ATOM 758 C CA . LEU A 1 90 ? -1.575 3.763 6.247 1.00 80.31 90 LEU A CA 1
ATOM 759 C C . LEU A 1 90 ? -0.360 4.008 5.349 1.00 80.31 90 LEU A C 1
ATOM 761 O O . LEU A 1 90 ? 0.780 3.963 5.818 1.00 80.31 90 LEU A O 1
ATOM 765 N N . LEU A 1 91 ? -0.594 4.322 4.075 1.00 84.19 91 LEU A N 1
ATOM 766 C CA . LEU A 1 91 ? 0.467 4.615 3.118 1.00 84.19 91 LEU A CA 1
ATOM 767 C C . LEU A 1 91 ? 1.256 5.867 3.515 1.00 84.19 91 LEU A C 1
ATOM 769 O O . LEU A 1 91 ? 2.472 5.878 3.351 1.00 84.19 91 LEU A O 1
ATOM 773 N N . SER A 1 92 ? 0.621 6.884 4.108 1.00 79.25 92 SER A N 1
ATOM 774 C CA . SER A 1 92 ? 1.334 8.063 4.631 1.00 79.25 92 SER A CA 1
ATOM 775 C C . SER A 1 92 ? 2.284 7.752 5.802 1.00 79.25 92 SER A C 1
ATOM 777 O O . SER A 1 92 ? 3.167 8.549 6.109 1.00 79.25 92 SER A O 1
ATOM 779 N N . ARG A 1 93 ? 2.107 6.599 6.459 1.00 74.38 93 ARG A N 1
ATOM 780 C CA . ARG A 1 93 ? 2.798 6.202 7.697 1.00 74.38 93 ARG A CA 1
ATOM 781 C C . ARG A 1 93 ? 3.821 5.093 7.498 1.00 74.38 93 ARG A C 1
ATOM 783 O O . ARG A 1 93 ? 4.736 4.934 8.310 1.00 74.38 93 ARG A O 1
ATOM 790 N N . VAL A 1 94 ? 3.631 4.283 6.464 1.00 72.81 94 VAL A N 1
ATOM 791 C CA . VAL A 1 94 ? 4.474 3.136 6.148 1.00 72.81 94 VAL A CA 1
ATOM 792 C C . VAL A 1 94 ? 5.318 3.480 4.926 1.00 72.81 94 VAL A C 1
ATOM 794 O O . VAL A 1 94 ? 4.843 3.498 3.794 1.00 72.81 94 VAL A O 1
ATOM 797 N N . HIS A 1 95 ? 6.605 3.727 5.160 1.00 75.00 95 HIS A N 1
ATOM 798 C CA . HIS A 1 95 ? 7.572 4.018 4.106 1.00 75.00 95 HIS A CA 1
ATOM 799 C C . HIS A 1 95 ? 8.502 2.831 3.869 1.00 75.00 95 HIS A C 1
ATOM 801 O O . HIS A 1 95 ? 8.786 2.062 4.786 1.00 75.00 95 HIS A O 1
ATOM 807 N N . GLY A 1 96 ? 8.995 2.698 2.637 1.00 73.94 96 GLY A N 1
ATOM 808 C CA . GLY A 1 96 ? 10.033 1.717 2.311 1.00 73.94 96 GLY A CA 1
ATOM 809 C C . GLY A 1 96 ? 9.583 0.254 2.329 1.00 73.94 96 GLY A C 1
ATOM 810 O O . GLY A 1 96 ? 10.432 -0.624 2.410 1.00 73.94 96 GLY A O 1
ATOM 811 N N . SER A 1 97 ? 8.276 -0.021 2.265 1.00 79.38 97 SER A N 1
ATOM 812 C CA . SER A 1 97 ? 7.749 -1.387 2.183 1.00 79.38 97 SER A CA 1
ATOM 813 C C . SER A 1 97 ? 6.680 -1.523 1.097 1.00 79.38 97 SER A C 1
ATOM 815 O O . SER A 1 97 ? 6.041 -0.545 0.692 1.00 79.38 97 SER A O 1
ATOM 817 N N . CYS A 1 98 ? 6.488 -2.751 0.610 1.00 84.06 98 CYS A N 1
ATOM 818 C CA . CYS A 1 98 ? 5.488 -3.083 -0.405 1.00 84.06 98 CYS A CA 1
ATOM 819 C C . CYS A 1 98 ? 4.105 -3.290 0.228 1.00 84.06 98 CYS A C 1
ATOM 821 O O . CYS A 1 98 ? 3.598 -4.411 0.270 1.00 84.06 98 CYS A O 1
ATOM 823 N N . ALA A 1 99 ? 3.510 -2.221 0.757 1.00 84.56 99 ALA A N 1
ATOM 824 C CA . ALA A 1 99 ? 2.206 -2.259 1.411 1.00 84.56 99 ALA A CA 1
ATOM 825 C C . ALA A 1 99 ? 1.088 -2.819 0.505 1.00 84.56 99 ALA A C 1
ATOM 827 O O . ALA A 1 99 ? 0.255 -3.582 0.994 1.00 84.56 99 ALA A O 1
ATOM 828 N N . LEU A 1 100 ? 1.119 -2.542 -0.809 1.00 88.12 100 LEU A N 1
ATOM 829 C CA . LEU A 1 100 ? 0.130 -3.058 -1.773 1.00 88.12 100 LEU A CA 1
ATOM 830 C C . LEU A 1 100 ? 0.079 -4.584 -1.851 1.00 88.12 100 LEU A C 1
ATOM 832 O O . LEU A 1 100 ? -0.945 -5.138 -2.240 1.00 88.12 100 LEU A O 1
ATOM 836 N N . LYS A 1 101 ? 1.140 -5.286 -1.438 1.00 85.94 101 LYS A N 1
ATOM 837 C CA . LYS A 1 101 ? 1.139 -6.752 -1.360 1.00 85.94 101 LYS A CA 1
ATOM 838 C C . LYS A 1 101 ? -0.025 -7.294 -0.523 1.00 85.94 101 LYS A C 1
ATOM 840 O O . LYS A 1 101 ? -0.509 -8.390 -0.789 1.00 85.94 101 LYS A O 1
ATOM 845 N N . TYR A 1 102 ? -0.429 -6.534 0.489 1.00 82.69 102 TYR A N 1
ATOM 846 C CA . TYR A 1 102 ? -1.440 -6.898 1.477 1.00 82.69 102 TYR A CA 1
ATOM 847 C C . TYR A 1 102 ? -2.812 -6.278 1.192 1.00 82.69 102 TYR A C 1
ATOM 849 O O . TYR A 1 102 ? -3.750 -6.510 1.948 1.00 82.69 102 TYR A O 1
ATOM 857 N N . ALA A 1 103 ? -2.916 -5.459 0.146 1.00 85.06 103 ALA A N 1
ATOM 858 C CA . ALA A 1 103 ? -4.168 -4.848 -0.261 1.00 85.06 103 ALA A CA 1
ATOM 859 C C . ALA A 1 103 ? -5.062 -5.863 -0.986 1.00 85.06 103 ALA A C 1
ATOM 861 O O . ALA A 1 103 ? -4.578 -6.836 -1.572 1.00 85.06 103 ALA A O 1
ATOM 862 N N . THR A 1 104 ? -6.370 -5.618 -0.966 1.00 88.19 104 THR A N 1
ATOM 863 C CA . THR A 1 104 ? -7.319 -6.359 -1.799 1.00 88.19 104 THR A CA 1
ATOM 864 C C . THR A 1 104 ? -7.103 -6.046 -3.277 1.00 88.19 104 THR A C 1
ATOM 866 O O . THR A 1 104 ? -6.516 -5.023 -3.631 1.00 88.19 104 THR A O 1
ATOM 869 N N . GLU A 1 105 ? -7.612 -6.905 -4.158 1.00 89.19 105 GLU A N 1
ATOM 870 C CA . GLU A 1 105 ? -7.544 -6.666 -5.606 1.00 89.19 105 GLU A CA 1
ATOM 871 C C . GLU A 1 105 ? -8.248 -5.364 -6.021 1.00 89.19 105 GLU A C 1
ATOM 873 O O . GLU A 1 105 ? -7.772 -4.668 -6.914 1.00 89.19 105 GLU A O 1
ATOM 878 N N . GLU A 1 106 ? -9.321 -4.980 -5.320 1.00 91.25 106 GLU A N 1
ATOM 879 C CA . GLU A 1 106 ? -10.0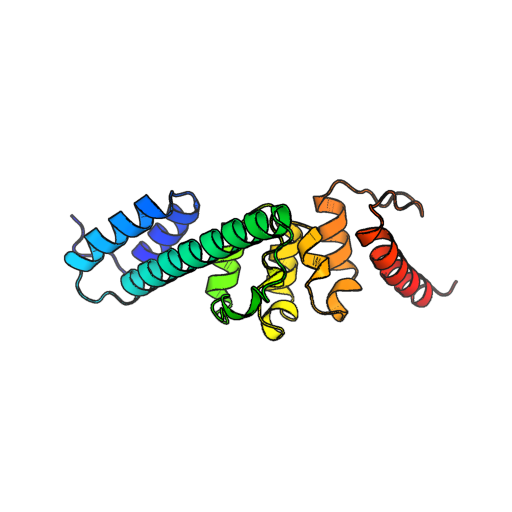12 -3.701 -5.526 1.00 91.25 106 GLU A CA 1
ATOM 880 C C . GLU A 1 106 ? -9.080 -2.509 -5.270 1.00 91.25 106 GLU A C 1
ATOM 882 O O . GLU A 1 106 ? -8.963 -1.618 -6.104 1.00 91.25 106 GLU A O 1
ATOM 887 N N . LEU A 1 107 ? -8.333 -2.529 -4.165 1.00 91.44 107 LEU A N 1
ATOM 888 C CA . LEU A 1 107 ? -7.408 -1.454 -3.805 1.00 91.44 107 LEU A CA 1
ATOM 889 C C . LEU A 1 107 ? -6.124 -1.459 -4.642 1.00 91.44 107 LEU A C 1
ATOM 891 O O . LEU A 1 107 ? -5.572 -0.397 -4.925 1.00 91.44 107 LEU A O 1
ATOM 895 N N . LYS A 1 108 ? -5.655 -2.635 -5.079 1.00 92.94 108 LYS A N 1
ATOM 896 C CA . LYS A 1 108 ? -4.577 -2.755 -6.080 1.00 92.94 108 LYS A CA 1
ATOM 897 C C . LYS A 1 108 ? -4.994 -2.220 -7.451 1.00 92.94 108 LYS A C 1
ATOM 899 O O . LYS A 1 108 ? -4.118 -1.899 -8.255 1.00 92.94 108 LYS A O 1
ATOM 904 N N . SER A 1 109 ? -6.302 -2.139 -7.694 1.00 93.88 109 SER A N 1
ATOM 905 C CA . SER A 1 109 ? -6.918 -1.562 -8.890 1.00 93.88 109 SER A CA 1
ATOM 906 C C . SER A 1 109 ? -7.415 -0.121 -8.663 1.00 93.88 109 SER A C 1
ATOM 908 O O . SER A 1 109 ? -7.952 0.501 -9.576 1.00 93.88 109 SER A O 1
ATOM 910 N N . ASP A 1 110 ? -7.196 0.464 -7.480 1.00 95.19 110 ASP A N 1
ATOM 911 C CA . ASP A 1 110 ? -7.495 1.872 -7.224 1.00 95.19 110 ASP A CA 1
ATOM 912 C C . ASP A 1 110 ? -6.278 2.739 -7.578 1.00 95.19 110 ASP A C 1
ATOM 914 O O . ASP A 1 110 ? -5.222 2.691 -6.941 1.00 95.19 110 ASP A O 1
ATOM 918 N N . ARG A 1 111 ? -6.438 3.574 -8.609 1.00 93.88 111 ARG A N 1
ATOM 919 C CA . ARG A 1 111 ? -5.370 4.432 -9.139 1.00 93.88 111 ARG A CA 1
ATOM 920 C C . ARG A 1 111 ? -4.762 5.363 -8.090 1.00 93.88 111 ARG A C 1
ATOM 922 O O . ARG A 1 111 ? -3.558 5.616 -8.124 1.00 93.88 111 ARG A O 1
ATOM 929 N N . GLU A 1 112 ? -5.574 5.908 -7.189 1.00 93.88 112 GLU A N 1
ATOM 930 C CA . GLU A 1 112 ? -5.116 6.842 -6.161 1.00 93.88 112 GLU A CA 1
ATOM 931 C C . GLU A 1 112 ? -4.249 6.114 -5.132 1.00 93.88 112 GLU A C 1
ATOM 933 O O . GLU A 1 112 ? -3.126 6.546 -4.854 1.00 93.88 112 GLU A O 1
ATOM 938 N N . ILE A 1 113 ? -4.725 4.962 -4.652 1.00 93.81 113 ILE A N 1
ATOM 939 C CA . ILE A 1 113 ? -3.992 4.091 -3.728 1.00 93.81 113 ILE A CA 1
ATOM 940 C C . ILE A 1 113 ? -2.666 3.638 -4.345 1.00 93.81 113 ILE A C 1
ATOM 942 O O . ILE A 1 113 ? -1.611 3.791 -3.720 1.00 93.81 113 ILE A O 1
ATOM 946 N N . VAL A 1 114 ? -2.688 3.161 -5.593 1.00 93.88 114 VAL A N 1
ATOM 947 C CA . VAL A 1 114 ? -1.482 2.736 -6.315 1.00 93.88 114 VAL A CA 1
ATOM 948 C C . VAL A 1 114 ? -0.503 3.895 -6.482 1.00 93.88 114 VAL A C 1
ATOM 950 O O . VAL A 1 114 ? 0.684 3.749 -6.184 1.00 93.88 114 VAL A O 1
ATOM 953 N N . SER A 1 115 ? -0.982 5.069 -6.894 1.00 91.38 115 SER A N 1
ATOM 954 C CA . SER A 1 115 ? -0.137 6.248 -7.086 1.00 91.38 115 SER A CA 1
ATOM 955 C C . SER A 1 115 ? 0.551 6.679 -5.787 1.00 91.38 115 SER A C 1
ATOM 957 O O . SER A 1 115 ? 1.763 6.912 -5.775 1.00 91.38 115 SER A O 1
ATOM 959 N N . ILE A 1 116 ? -0.186 6.736 -4.672 1.00 90.94 116 ILE A N 1
ATOM 960 C CA . ILE A 1 116 ? 0.371 7.069 -3.353 1.00 90.94 116 ILE A CA 1
ATOM 961 C C . ILE A 1 116 ? 1.397 6.009 -2.927 1.00 90.94 116 ILE A C 1
ATOM 963 O O . ILE A 1 116 ? 2.512 6.354 -2.525 1.00 90.94 116 ILE A O 1
ATOM 967 N N . ALA A 1 117 ? 1.065 4.724 -3.061 1.00 90.25 117 ALA A N 1
ATOM 968 C CA . ALA A 1 117 ? 1.949 3.637 -2.655 1.00 90.25 117 ALA A CA 1
ATOM 969 C C . ALA A 1 117 ? 3.265 3.627 -3.445 1.00 90.25 117 ALA A C 1
ATOM 971 O O . ALA A 1 117 ? 4.340 3.492 -2.855 1.00 90.25 117 ALA A O 1
ATOM 972 N N . VAL A 1 118 ? 3.199 3.833 -4.761 1.00 90.12 118 VAL A N 1
ATOM 973 C CA . VAL A 1 118 ? 4.374 3.896 -5.640 1.00 90.12 118 VAL A CA 1
ATOM 974 C C . VAL A 1 118 ? 5.225 5.137 -5.347 1.00 90.12 118 VAL A C 1
ATOM 976 O O . VAL A 1 118 ? 6.452 5.027 -5.282 1.00 90.12 118 VAL A O 1
ATOM 979 N N . ARG A 1 119 ? 4.610 6.302 -5.081 1.00 87.94 119 ARG A N 1
ATOM 980 C CA . ARG A 1 119 ? 5.334 7.510 -4.625 1.00 87.94 119 ARG A CA 1
ATOM 981 C C . ARG A 1 119 ? 6.086 7.274 -3.318 1.00 87.94 119 ARG A C 1
ATOM 983 O O . ARG A 1 119 ? 7.174 7.825 -3.125 1.00 87.94 119 ARG A O 1
ATOM 990 N N . ASN A 1 120 ? 5.519 6.473 -2.422 1.00 86.50 120 ASN A N 1
ATOM 991 C CA . ASN A 1 120 ? 6.144 6.151 -1.144 1.00 86.50 120 ASN A CA 1
ATOM 992 C C . ASN A 1 120 ? 7.272 5.133 -1.309 1.00 86.50 120 ASN A C 1
ATOM 994 O O . ASN A 1 120 ? 8.360 5.338 -0.764 1.00 86.50 120 ASN A O 1
ATOM 998 N N . TYR A 1 121 ? 7.039 4.070 -2.078 1.00 86.88 121 TYR A N 1
ATOM 999 C CA . TYR A 1 121 ? 8.032 3.048 -2.381 1.00 86.88 121 TYR A CA 1
ATOM 1000 C C . TYR A 1 121 ? 7.744 2.394 -3.736 1.00 86.88 121 TYR A C 1
ATOM 1002 O O . TYR A 1 121 ? 6.744 1.696 -3.901 1.00 86.88 121 TYR A O 1
ATOM 1010 N N . ALA A 1 122 ? 8.648 2.597 -4.696 1.00 86.12 122 ALA A N 1
ATOM 1011 C CA . ALA A 1 122 ? 8.447 2.251 -6.103 1.00 86.12 122 ALA A CA 1
ATOM 1012 C C . ALA A 1 122 ? 8.155 0.759 -6.352 1.00 86.12 122 ALA A C 1
ATOM 1014 O O . ALA A 1 122 ? 7.416 0.422 -7.273 1.00 86.12 122 ALA A O 1
ATOM 1015 N N . TYR A 1 123 ? 8.672 -0.137 -5.505 1.00 84.75 123 TYR A N 1
ATOM 1016 C CA . TYR A 1 123 ? 8.430 -1.583 -5.600 1.00 84.75 123 TYR A CA 1
ATOM 1017 C C . TYR A 1 123 ? 6.975 -1.990 -5.310 1.00 84.75 123 TYR A C 1
ATOM 1019 O O . TYR A 1 123 ? 6.598 -3.127 -5.578 1.00 84.75 123 TYR A O 1
ATOM 1027 N N . ASN A 1 124 ? 6.124 -1.078 -4.822 1.00 88.69 124 ASN A N 1
ATOM 1028 C CA . ASN A 1 124 ? 4.681 -1.327 -4.756 1.00 88.69 124 ASN A CA 1
ATOM 1029 C C . ASN A 1 124 ? 4.073 -1.600 -6.139 1.00 88.69 124 ASN A C 1
ATOM 1031 O O . ASN A 1 124 ? 3.084 -2.322 -6.218 1.00 88.69 124 ASN A O 1
ATOM 1035 N N . LEU A 1 125 ? 4.686 -1.099 -7.217 1.00 88.75 125 LEU A N 1
ATOM 1036 C CA . LEU A 1 125 ? 4.218 -1.316 -8.585 1.00 88.75 125 LEU A CA 1
ATOM 1037 C C . LEU A 1 125 ? 4.117 -2.805 -8.961 1.00 88.75 125 LEU A C 1
ATOM 1039 O O . LEU A 1 125 ? 3.221 -3.184 -9.705 1.00 88.75 125 LEU A O 1
ATOM 1043 N N . GLU A 1 126 ? 4.978 -3.663 -8.403 1.00 86.94 126 GLU A N 1
ATOM 1044 C CA . GLU A 1 126 ? 4.941 -5.120 -8.622 1.00 86.94 126 GLU A CA 1
ATOM 1045 C C . GLU A 1 126 ? 3.605 -5.749 -8.185 1.00 86.94 126 GLU A C 1
ATOM 1047 O O . GLU A 1 126 ? 3.160 -6.741 -8.763 1.00 86.94 126 GLU A O 1
ATOM 1052 N N . TYR A 1 127 ? 2.947 -5.144 -7.193 1.00 88.62 127 TYR A N 1
ATOM 1053 C CA . TYR A 1 127 ? 1.714 -5.640 -6.584 1.00 88.62 127 TYR A CA 1
ATOM 1054 C C . TYR A 1 127 ? 0.458 -4.910 -7.061 1.00 88.62 127 TYR A C 1
ATOM 1056 O O . TYR A 1 127 ? -0.635 -5.295 -6.658 1.00 88.62 127 TYR A O 1
ATOM 1064 N N . ALA A 1 128 ? 0.595 -3.864 -7.876 1.00 90.50 128 ALA A N 1
ATOM 1065 C CA . ALA A 1 128 ? -0.549 -3.187 -8.475 1.00 90.50 128 ALA A CA 1
ATOM 1066 C C . ALA A 1 128 ? -1.246 -4.093 -9.505 1.00 90.50 128 ALA A C 1
ATOM 1068 O O . ALA A 1 128 ? -0.661 -5.070 -9.985 1.00 90.50 128 ALA A O 1
ATOM 1069 N N . ALA A 1 129 ? -2.479 -3.751 -9.876 1.00 92.94 129 ALA A N 1
ATOM 1070 C CA . ALA A 1 129 ? -3.155 -4.394 -10.996 1.00 92.94 129 ALA A CA 1
ATOM 1071 C C . ALA A 1 129 ? 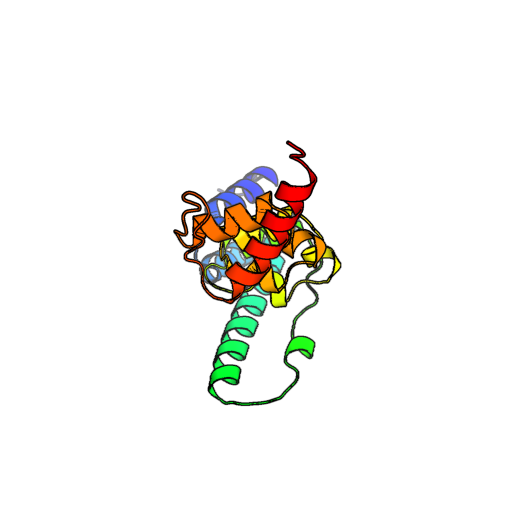-2.337 -4.252 -12.294 1.00 92.94 129 ALA A C 1
ATOM 1073 O O . ALA A 1 129 ? -1.607 -3.273 -12.492 1.00 92.94 129 ALA A O 1
ATOM 1074 N N . ASP A 1 130 ? -2.459 -5.228 -13.196 1.00 87.44 130 ASP A N 1
ATOM 1075 C CA . ASP A 1 130 ? -1.644 -5.293 -14.417 1.00 87.44 130 ASP A CA 1
ATOM 1076 C C . ASP A 1 130 ? -1.821 -4.069 -15.330 1.00 87.44 130 ASP A C 1
ATOM 1078 O O . ASP A 1 130 ? -0.884 -3.661 -16.023 1.00 87.44 130 ASP A O 1
ATOM 1082 N N . GLU A 1 131 ? -2.988 -3.423 -15.282 1.00 87.75 131 GLU A N 1
ATOM 1083 C CA . GLU A 1 131 ? -3.236 -2.163 -15.983 1.00 87.75 131 GLU A CA 1
ATOM 1084 C C . GLU A 1 131 ? -2.270 -1.049 -15.550 1.00 87.75 131 GLU A C 1
ATOM 1086 O O . GLU A 1 131 ? -1.716 -0.363 -16.412 1.00 87.75 131 GLU A O 1
ATOM 1091 N N . PHE A 1 132 ? -1.955 -0.941 -14.253 1.00 88.12 132 PHE A N 1
ATOM 1092 C CA . PHE A 1 132 ? -1.042 0.077 -13.726 1.00 88.12 132 PHE A CA 1
ATOM 1093 C C . PHE A 1 132 ? 0.429 -0.272 -13.893 1.00 88.12 132 PHE A C 1
ATOM 1095 O O . PHE A 1 132 ? 1.259 0.630 -13.996 1.00 88.12 132 PHE A O 1
ATOM 1102 N N . LYS A 1 133 ? 0.767 -1.561 -14.003 1.00 83.69 133 LYS A N 1
ATOM 1103 C CA . LYS A 1 133 ? 2.131 -1.985 -14.356 1.00 83.69 133 LYS A CA 1
ATOM 1104 C C . LYS A 1 133 ? 2.552 -1.495 -15.736 1.00 83.69 133 LYS A C 1
ATOM 1106 O O . LYS A 1 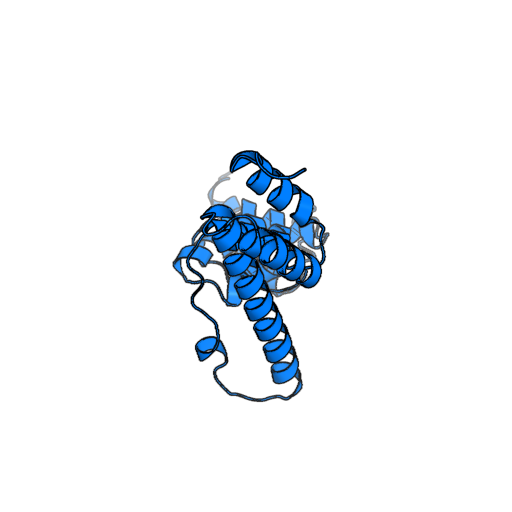133 ? 3.740 -1.433 -16.003 1.00 83.69 133 LYS A O 1
ATOM 1111 N N . SER A 1 134 ? 1.604 -1.150 -16.607 1.00 77.44 134 SER A N 1
ATOM 1112 C CA . SER A 1 134 ? 1.880 -0.558 -17.922 1.00 77.44 134 SER A CA 1
ATOM 1113 C C . SER A 1 134 ? 1.343 0.870 -18.073 1.00 77.44 134 SER A C 1
ATOM 1115 O O . SER A 1 134 ? 1.373 1.413 -19.181 1.00 77.44 134 SER A O 1
ATOM 1117 N N . ASP A 1 135 ? 0.847 1.473 -16.987 1.00 84.75 135 ASP A N 1
ATOM 1118 C CA . ASP A 1 135 ? 0.414 2.868 -16.966 1.00 84.75 135 ASP A CA 1
ATOM 1119 C C . ASP A 1 135 ? 1.654 3.760 -16.936 1.00 84.75 135 ASP A C 1
ATOM 1121 O O . ASP A 1 135 ? 2.434 3.771 -15.983 1.00 84.75 135 ASP A O 1
ATOM 1125 N N . HIS A 1 136 ? 1.831 4.515 -18.012 1.00 79.38 136 HIS A N 1
ATOM 1126 C CA . HIS A 1 136 ? 2.987 5.374 -18.209 1.00 79.38 136 HIS A CA 1
ATOM 1127 C C . HIS A 1 136 ? 3.195 6.379 -17.063 1.00 79.38 136 HIS A C 1
ATOM 1129 O O . HIS A 1 136 ? 4.327 6.592 -16.632 1.00 79.38 136 HIS A O 1
ATOM 1135 N N . GLU A 1 137 ? 2.128 6.981 -16.534 1.00 84.88 137 GLU A N 1
ATOM 1136 C CA . GLU A 1 137 ? 2.239 7.978 -15.468 1.00 84.88 137 GLU A CA 1
ATOM 1137 C C . GLU A 1 137 ? 2.698 7.328 -14.155 1.00 84.88 137 GLU A C 1
ATOM 1139 O O . GLU A 1 137 ? 3.607 7.834 -13.492 1.00 84.88 137 GLU A O 1
ATOM 1144 N N . ILE A 1 138 ? 2.124 6.175 -13.805 1.00 86.19 138 ILE A N 1
ATOM 1145 C CA . ILE A 1 138 ? 2.490 5.430 -12.594 1.00 86.19 138 ILE A CA 1
ATOM 1146 C C . ILE A 1 138 ? 3.927 4.894 -12.686 1.00 86.19 138 ILE A C 1
ATOM 1148 O O . ILE A 1 138 ? 4.694 5.017 -11.725 1.00 86.19 138 ILE A O 1
ATOM 1152 N N . VAL A 1 139 ? 4.326 4.360 -13.842 1.00 82.94 139 VAL A N 1
ATOM 1153 C CA . VAL A 1 139 ? 5.693 3.873 -14.083 1.00 82.94 139 VAL A CA 1
ATOM 1154 C C . VAL A 1 139 ? 6.705 5.012 -13.958 1.00 82.94 139 VAL A C 1
ATOM 1156 O O . VAL A 1 139 ? 7.711 4.869 -13.259 1.00 82.94 139 VAL A O 1
ATOM 1159 N N . LEU A 1 140 ? 6.422 6.177 -14.548 1.00 80.56 140 LEU A N 1
ATOM 1160 C CA . LEU A 1 140 ? 7.283 7.356 -14.424 1.00 80.56 140 LEU A CA 1
ATOM 1161 C C . LEU A 1 140 ? 7.451 7.814 -12.974 1.00 80.56 140 LEU A C 1
ATOM 1163 O O . LEU A 1 140 ? 8.552 8.199 -12.573 1.00 80.56 140 LEU A O 1
ATOM 1167 N N . ILE A 1 141 ? 6.378 7.780 -12.180 1.00 84.81 141 ILE A N 1
ATOM 1168 C CA . ILE A 1 141 ? 6.441 8.087 -10.748 1.00 84.81 141 ILE A CA 1
ATOM 1169 C C . ILE A 1 141 ? 7.400 7.119 -10.041 1.00 84.81 141 ILE A C 1
ATOM 1171 O O . ILE A 1 141 ? 8.257 7.566 -9.273 1.00 84.81 141 ILE A O 1
ATOM 1175 N N . ALA A 1 142 ? 7.287 5.816 -10.319 1.00 82.88 142 ALA A N 1
ATOM 1176 C CA . ALA A 1 142 ? 8.143 4.787 -9.730 1.00 82.88 142 ALA A CA 1
ATOM 1177 C C . ALA A 1 142 ? 9.626 5.005 -10.076 1.00 82.88 142 ALA A C 1
ATOM 1179 O O . ALA A 1 142 ? 10.491 4.952 -9.199 1.00 82.88 142 ALA A O 1
ATOM 1180 N N . MET A 1 143 ? 9.914 5.309 -11.345 1.00 80.94 143 MET A N 1
ATOM 1181 C CA . MET A 1 143 ? 11.271 5.561 -11.834 1.00 80.94 143 MET A CA 1
ATOM 1182 C C . MET A 1 143 ? 11.892 6.797 -11.183 1.00 80.94 143 MET A C 1
ATOM 1184 O O . MET A 1 143 ? 12.979 6.709 -10.608 1.00 80.94 143 MET A O 1
ATOM 1188 N N . LYS A 1 144 ? 11.166 7.924 -11.184 1.00 80.25 144 LYS A N 1
ATOM 1189 C CA . LYS A 1 144 ? 11.616 9.172 -10.548 1.00 80.25 144 LYS A CA 1
ATOM 1190 C C . LYS A 1 144 ? 11.907 8.979 -9.062 1.00 80.25 144 LYS A C 1
ATOM 1192 O O . LYS A 1 144 ? 12.884 9.524 -8.556 1.00 80.25 144 LYS A O 1
ATOM 1197 N N . LYS A 1 145 ? 11.087 8.190 -8.358 1.00 79.44 145 LYS A N 1
ATOM 1198 C CA . LYS A 1 145 ? 11.256 7.935 -6.921 1.00 79.44 145 LYS A CA 1
ATOM 1199 C C . LYS A 1 145 ? 12.573 7.229 -6.589 1.00 79.44 145 LYS A C 1
ATOM 1201 O O . LYS A 1 145 ? 13.168 7.537 -5.560 1.00 79.44 145 LYS A O 1
ATOM 1206 N N . ASN A 1 146 ? 13.028 6.321 -7.448 1.00 70.06 146 ASN A N 1
ATOM 1207 C CA . ASN A 1 146 ? 14.299 5.616 -7.278 1.00 70.06 146 ASN A CA 1
ATOM 1208 C C . ASN A 1 146 ? 15.491 6.342 -7.935 1.00 70.06 146 ASN A C 1
ATOM 1210 O O . ASN A 1 146 ? 16.587 5.790 -7.977 1.00 70.06 146 ASN A O 1
ATOM 1214 N N . GLY A 1 147 ? 15.296 7.571 -8.427 1.00 64.25 147 GLY A N 1
ATOM 1215 C CA . GLY A 1 147 ? 16.357 8.367 -9.045 1.00 64.25 147 GLY A CA 1
ATOM 1216 C C . GLY A 1 147 ? 16.728 7.934 -10.464 1.00 64.25 147 GLY A C 1
ATOM 1217 O O . GLY A 1 147 ? 17.767 8.358 -10.961 1.00 64.25 147 GLY A O 1
ATOM 1218 N N . TYR A 1 148 ? 15.901 7.118 -11.124 1.00 65.81 148 TYR A N 1
ATOM 1219 C CA . TYR A 1 148 ? 16.134 6.717 -12.510 1.00 65.81 148 TYR A CA 1
ATOM 1220 C C . TYR A 1 148 ? 15.681 7.818 -13.466 1.00 65.81 148 TYR A C 1
ATOM 1222 O O . TYR A 1 148 ? 14.571 8.348 -13.353 1.00 65.81 148 TYR A O 1
ATOM 1230 N N . VAL A 1 149 ? 16.550 8.151 -14.417 1.00 54.62 149 VAL A N 1
ATOM 1231 C CA . VAL A 1 149 ? 16.312 9.175 -15.434 1.00 54.62 149 VAL A CA 1
ATOM 1232 C C . VAL A 1 149 ? 16.086 8.480 -16.772 1.00 54.62 149 VAL A C 1
ATOM 1234 O O . VAL A 1 149 ? 16.892 7.658 -17.190 1.00 54.62 149 VAL A O 1
ATOM 1237 N N . LEU A 1 150 ? 14.990 8.818 -17.452 1.00 54.03 150 LEU A N 1
ATOM 1238 C CA . LEU A 1 150 ? 14.808 8.503 -18.867 1.00 54.03 150 LEU A CA 1
ATOM 1239 C C . LEU A 1 150 ? 15.545 9.577 -19.675 1.00 54.03 150 LEU A C 1
ATOM 1241 O O . LEU A 1 150 ? 14.962 10.612 -19.995 1.00 54.03 150 LEU A O 1
ATOM 1245 N N . GLN A 1 151 ? 16.836 9.384 -19.933 1.00 46.31 151 GLN A N 1
ATOM 1246 C CA . GLN A 1 151 ? 17.552 10.161 -20.947 1.00 46.31 151 GLN A CA 1
ATOM 1247 C C . GLN A 1 151 ? 17.613 9.321 -22.220 1.00 46.31 151 GLN A C 1
ATOM 1249 O O . GLN A 1 151 ? 18.064 8.178 -22.165 1.00 46.31 151 GLN A O 1
ATOM 1254 N N . ASP A 1 152 ? 17.080 9.883 -23.312 1.00 45.28 152 ASP A N 1
ATOM 1255 C CA . ASP A 1 152 ? 17.075 9.365 -24.688 1.00 45.28 152 ASP A CA 1
ATOM 1256 C C . ASP A 1 152 ? 17.400 7.867 -24.813 1.00 45.28 152 ASP A C 1
ATOM 1258 O O . ASP A 1 152 ? 18.551 7.453 -24.923 1.00 45.28 152 ASP A O 1
ATOM 1262 N N . ALA A 1 153 ? 16.345 7.048 -24.784 1.00 44.22 153 ALA A N 1
ATOM 1263 C CA . ALA A 1 153 ? 16.347 5.621 -25.117 1.00 44.22 153 ALA A CA 1
ATOM 1264 C C . ALA A 1 153 ? 17.245 4.673 -24.287 1.00 44.22 153 ALA A C 1
ATOM 1266 O O . ALA A 1 153 ? 17.238 3.473 -24.559 1.00 44.22 153 ALA A O 1
ATOM 1267 N N . SER A 1 154 ? 17.945 5.137 -23.245 1.00 47.66 154 SER A N 1
ATOM 1268 C CA . SER A 1 154 ? 18.656 4.248 -22.313 1.00 47.66 154 SER A CA 1
ATOM 1269 C C . SER A 1 154 ? 18.007 4.271 -20.929 1.00 47.66 154 SER A C 1
ATOM 1271 O O . SER A 1 154 ? 18.082 5.244 -20.181 1.00 47.66 154 SER A O 1
ATOM 1273 N N . VAL A 1 155 ? 17.301 3.188 -20.595 1.00 54.34 155 VAL A N 1
ATOM 1274 C CA . VAL A 1 155 ? 16.727 2.990 -19.263 1.00 54.34 155 VAL A CA 1
ATOM 1275 C C . VAL A 1 155 ? 17.760 2.280 -18.391 1.00 54.34 155 VAL A C 1
ATOM 1277 O O . VAL A 1 155 ? 17.851 1.055 -18.406 1.00 54.34 155 VAL A O 1
ATOM 1280 N N . GLU A 1 156 ? 18.520 3.025 -17.588 1.00 54.50 156 GLU A N 1
ATOM 1281 C CA . GLU A 1 156 ? 19.290 2.438 -16.482 1.00 54.50 156 GLU A CA 1
ATOM 1282 C C . GLU A 1 156 ? 18.365 2.181 -15.286 1.00 54.50 156 GLU A C 1
ATOM 1284 O O . GLU A 1 156 ? 18.434 2.855 -14.261 1.00 54.50 156 GLU A O 1
ATOM 1289 N N . ALA A 1 157 ? 17.446 1.224 -15.421 1.00 55.22 157 ALA A N 1
ATOM 1290 C CA . ALA A 1 157 ? 16.585 0.792 -14.325 1.00 55.22 157 ALA A CA 1
ATOM 1291 C C . ALA A 1 157 ? 16.843 -0.687 -13.976 1.00 55.22 157 ALA A C 1
ATOM 1293 O O . ALA A 1 157 ? 17.191 -1.473 -14.859 1.00 55.22 157 ALA A O 1
ATOM 1294 N N . PRO A 1 158 ? 16.665 -1.099 -12.705 1.00 59.38 158 PRO A N 1
ATOM 1295 C CA . PRO A 1 158 ? 16.732 -2.493 -12.287 1.00 59.38 158 PRO A CA 1
ATOM 1296 C C . PRO A 1 158 ? 15.797 -3.357 -13.125 1.00 59.38 158 PRO A C 1
ATOM 1298 O O . PRO A 1 158 ? 14.730 -2.888 -13.512 1.00 59.38 158 PRO A O 1
ATOM 1301 N N . ALA A 1 159 ? 16.145 -4.635 -13.295 1.00 58.88 159 ALA A N 1
ATOM 1302 C CA . ALA A 1 159 ? 15.419 -5.595 -14.134 1.00 58.88 159 ALA A CA 1
ATOM 1303 C C . ALA A 1 159 ? 13.883 -5.572 -13.963 1.00 58.88 159 ALA A C 1
ATOM 1305 O O . ALA A 1 159 ? 13.151 -5.727 -14.939 1.00 58.88 159 ALA A O 1
ATOM 1306 N N . LEU A 1 160 ? 13.394 -5.331 -12.736 1.00 58.34 160 LEU A N 1
ATOM 1307 C CA . LEU A 1 160 ? 11.965 -5.191 -12.434 1.00 58.34 160 LEU A CA 1
ATOM 1308 C C . LEU A 1 160 ? 11.303 -4.038 -13.211 1.00 58.34 160 LEU A C 1
ATOM 1310 O O . LEU A 1 160 ? 10.197 -4.186 -13.719 1.00 58.34 160 LEU A O 1
ATOM 1314 N N . PHE A 1 161 ? 11.980 -2.896 -13.310 1.00 61.88 161 PHE A N 1
ATOM 1315 C CA . PHE A 1 161 ? 11.495 -1.714 -14.014 1.00 61.88 161 PHE A CA 1
ATOM 1316 C C . PHE A 1 161 ? 11.824 -1.748 -15.505 1.00 61.88 161 PHE A C 1
ATOM 1318 O O . PHE A 1 161 ? 11.117 -1.100 -16.262 1.00 61.88 161 PHE A O 1
ATOM 1325 N N . THR A 1 162 ? 12.825 -2.516 -15.948 1.00 64.56 162 THR A N 1
ATOM 1326 C CA . THR A 1 162 ? 13.186 -2.632 -17.371 1.00 64.56 162 THR A CA 1
ATOM 1327 C C . THR A 1 162 ? 12.053 -3.258 -18.186 1.00 64.56 162 THR A C 1
ATOM 1329 O O . THR A 1 162 ? 11.588 -2.653 -19.142 1.00 64.56 162 THR A O 1
ATOM 1332 N N . ALA A 1 163 ? 11.510 -4.405 -17.757 1.00 64.12 163 ALA A N 1
ATOM 1333 C CA . ALA A 1 163 ? 10.413 -5.071 -18.474 1.00 64.12 163 ALA A CA 1
ATOM 1334 C C . ALA A 1 163 ? 9.122 -4.230 -18.508 1.00 64.12 163 ALA A C 1
ATOM 1336 O O . ALA A 1 163 ? 8.377 -4.234 -19.490 1.00 64.12 163 ALA A O 1
ATOM 1337 N N . ILE A 1 164 ? 8.872 -3.493 -17.425 1.00 63.69 164 ILE A N 1
ATOM 1338 C CA . ILE A 1 164 ? 7.735 -2.584 -17.281 1.00 63.69 164 ILE A CA 1
ATOM 1339 C C . ILE A 1 164 ? 7.914 -1.336 -18.162 1.00 63.69 164 ILE A C 1
ATOM 1341 O O . ILE A 1 164 ? 6.998 -0.961 -18.898 1.00 63.69 164 ILE A O 1
ATOM 1345 N N . ALA A 1 165 ? 9.097 -0.719 -18.131 1.00 61.75 165 ALA A N 1
ATOM 1346 C CA . ALA A 1 165 ? 9.442 0.429 -18.961 1.00 61.75 165 ALA A CA 1
ATOM 1347 C C . ALA A 1 165 ? 9.406 0.061 -20.449 1.00 61.75 165 ALA A C 1
ATOM 1349 O O . ALA A 1 165 ? 8.815 0.797 -21.230 1.00 61.75 165 ALA A O 1
ATOM 1350 N N . ASP A 1 166 ? 9.919 -1.109 -20.834 1.00 64.88 166 ASP A N 1
ATOM 1351 C CA . ASP A 1 166 ? 9.862 -1.611 -22.209 1.00 64.88 166 ASP A CA 1
ATOM 1352 C C . ASP A 1 166 ? 8.417 -1.791 -22.694 1.00 64.88 166 ASP A C 1
ATOM 1354 O O . ASP A 1 166 ? 8.088 -1.458 -23.835 1.00 64.88 166 ASP A O 1
ATOM 1358 N N . ALA A 1 167 ? 7.524 -2.300 -21.838 1.00 63.25 167 ALA A N 1
ATOM 1359 C CA . ALA A 1 167 ? 6.105 -2.433 -22.165 1.00 63.25 167 ALA A CA 1
ATOM 1360 C C . ALA A 1 167 ? 5.412 -1.066 -22.323 1.00 63.25 167 ALA A C 1
ATOM 1362 O O . ALA A 1 167 ? 4.576 -0.903 -23.217 1.00 63.25 167 ALA A O 1
ATOM 1363 N N . ALA A 1 168 ? 5.771 -0.083 -21.491 1.00 59.19 168 ALA A N 1
ATOM 1364 C CA . ALA A 1 168 ? 5.259 1.284 -21.582 1.00 59.19 168 ALA A CA 1
ATOM 1365 C C . ALA A 1 168 ? 5.796 2.027 -22.824 1.00 59.19 168 ALA A C 1
ATOM 1367 O O . ALA A 1 168 ? 5.021 2.662 -23.539 1.00 59.19 168 ALA A O 1
ATOM 1368 N N . LEU A 1 169 ? 7.088 1.886 -23.141 1.00 60.44 169 LEU A N 1
ATOM 1369 C CA . LEU A 1 169 ? 7.732 2.474 -24.323 1.00 60.44 169 LEU A CA 1
ATOM 1370 C C . LEU A 1 169 ? 7.176 1.884 -25.629 1.00 60.44 169 LEU A C 1
ATOM 1372 O O . LEU A 1 169 ? 6.836 2.628 -26.544 1.00 60.44 169 LEU A O 1
ATOM 1376 N N . LYS A 1 170 ? 6.935 0.567 -25.692 1.00 64.62 170 LYS A N 1
ATOM 1377 C CA . LYS A 1 170 ? 6.279 -0.066 -26.855 1.00 64.62 170 LYS A CA 1
ATOM 1378 C C . LYS A 1 170 ? 4.858 0.446 -27.121 1.00 64.62 170 LYS A C 1
ATOM 1380 O O . LYS A 1 170 ? 4.377 0.342 -28.250 1.00 64.62 170 LYS A O 1
ATOM 1385 N N . LYS A 1 171 ? 4.150 0.961 -26.105 1.00 59.41 171 LYS A N 1
ATOM 1386 C CA . LYS A 1 171 ? 2.844 1.620 -26.293 1.00 59.41 171 LYS A CA 1
ATOM 1387 C C . LYS A 1 171 ? 2.991 3.034 -26.869 1.00 59.41 171 LYS A C 1
ATOM 1389 O O . LYS A 1 171 ? 2.109 3.442 -27.620 1.00 59.41 171 LYS A O 1
ATOM 1394 N N . LEU A 1 172 ? 4.085 3.743 -26.574 1.00 50.72 172 LEU A N 1
ATOM 1395 C CA . LEU A 1 172 ? 4.392 5.065 -27.140 1.00 50.72 172 LEU A CA 1
ATOM 1396 C C . LEU A 1 172 ? 4.719 4.987 -28.638 1.00 50.72 172 LEU A C 1
ATOM 1398 O O . LEU A 1 172 ? 4.169 5.770 -29.409 1.00 50.72 172 LEU A O 1
ATOM 1402 N N . ASP A 1 173 ? 5.491 3.985 -29.069 1.00 52.72 173 ASP A N 1
ATOM 1403 C CA . ASP A 1 173 ? 5.807 3.779 -30.496 1.00 52.72 173 ASP A CA 1
ATOM 1404 C C . ASP A 1 173 ? 4.558 3.507 -31.356 1.00 52.72 173 ASP A C 1
ATOM 1406 O O . ASP A 1 173 ? 4.535 3.810 -32.546 1.00 52.72 173 ASP A O 1
ATOM 1410 N N . LYS A 1 174 ? 3.475 2.982 -30.764 1.00 53.31 174 LYS A N 1
ATOM 1411 C CA . LYS A 1 174 ? 2.194 2.780 -31.468 1.00 53.31 174 LYS A CA 1
ATOM 1412 C C . LYS A 1 174 ? 1.361 4.055 -31.633 1.00 53.31 174 LYS A C 1
ATOM 1414 O O . LYS A 1 174 ? 0.422 4.041 -32.424 1.00 53.31 174 LYS A O 1
ATOM 1419 N N . PHE A 1 175 ? 1.674 5.123 -30.901 1.00 41.91 175 PHE A N 1
ATOM 1420 C CA . PHE A 1 175 ? 0.947 6.398 -30.947 1.00 41.91 175 PHE A CA 1
ATOM 1421 C C . PHE A 1 175 ? 1.702 7.515 -31.672 1.00 41.91 175 PHE A C 1
ATOM 1423 O O . PHE A 1 175 ? 1.140 8.594 -31.845 1.00 41.91 175 PHE A O 1
ATOM 1430 N N . ASN A 1 176 ? 2.925 7.254 -32.142 1.00 39.06 176 ASN A N 1
ATOM 1431 C CA . ASN A 1 176 ? 3.684 8.184 -32.971 1.00 39.06 176 ASN A CA 1
ATOM 1432 C C . ASN A 1 176 ? 4.046 7.524 -34.316 1.00 39.06 176 ASN A C 1
ATOM 1434 O O . ASN A 1 176 ? 5.208 7.173 -34.534 1.00 39.06 176 ASN A O 1
ATOM 1438 N N . PRO A 1 177 ? 3.068 7.278 -35.214 1.00 38.69 177 PRO A N 1
ATOM 1439 C CA . PRO A 1 177 ? 3.410 6.929 -36.582 1.00 38.69 177 PRO A CA 1
ATOM 1440 C C . PRO A 1 177 ? 4.100 8.149 -37.201 1.00 38.69 177 PRO A C 1
ATOM 1442 O O . PRO A 1 177 ? 3.591 9.264 -37.088 1.00 38.69 177 PRO A O 1
ATOM 1445 N N . GLN A 1 178 ? 5.285 7.926 -37.774 1.00 40.78 178 GLN A N 1
ATOM 1446 C CA . GLN A 1 178 ? 6.026 8.932 -38.543 1.00 40.78 178 GLN A CA 1
ATOM 1447 C C . GLN A 1 178 ? 5.157 9.600 -39.612 1.00 40.78 178 GLN A C 1
ATOM 1449 O O . GLN A 1 178 ? 4.302 8.894 -40.200 1.00 40.78 178 GLN A O 1
#

pLDDT: mean 70.65, std 14.2, range [37.28, 95.19]

Foldseek 3Di:
DPPDCDLVNLVVVVVVCLVPDLVVQLVVLVVVCVVVPDDPSSVVSNVLSVLLVQLVVLVVVVVVVVVVVDDPPSLVSQPADPDPVSLLSSLSNDADDLSLQNYDLVLLADPVSLQSNLLRAVVVLVNHDPVLLQPPVSLVSNCVSVVWDPDPPDTPDPPSSVVSVVSNVVVVVVVDDD

InterPro domains:
  IPR025197 Domain of unknown function DUF4116 [PF13475] (110-156)